Protein AF-X1LCV7-F1 (afdb_monomer)

Radius of gyration: 18.97 Å; Cα contacts (8 Å, |Δi|>4): 79; chains: 1; bounding box: 40×28×48 Å

Solvent-accessible surface area (backbone atoms only — not comparable to full-atom values): 6602 Å² total; per-residue (Å²): 133,61,68,65,54,56,49,49,52,53,45,50,52,33,56,80,38,97,55,25,70,59,52,42,29,52,32,24,21,37,37,47,47,51,84,65,63,80,41,61,68,44,52,52,50,38,28,70,77,37,58,96,48,28,71,58,52,55,49,46,39,52,53,22,30,56,52,13,38,52,52,29,48,53,51,50,53,60,49,42,78,70,44,48,71,54,44,53,72,70,39,89,89,46,44,71,72,57,51,51,53,51,50,55,47,41,72,77,45,32,68,59,52,56,59,54,49,74,74,57,130

pLDDT: mean 73.86, std 9.33, range [48.31, 88.81]

Mean predicted aligned error: 10.59 Å

Structure (mmCIF, N/CA/C/O backbone):
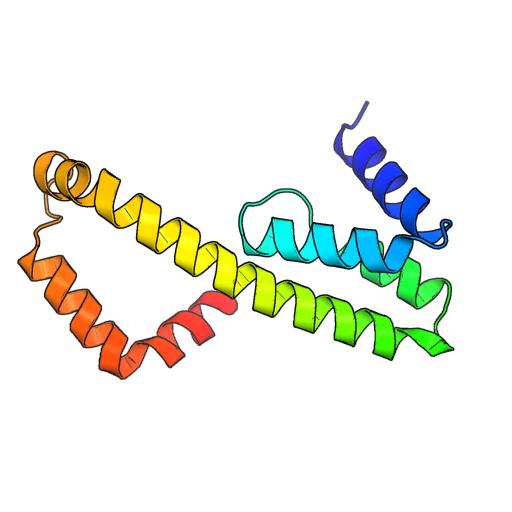data_AF-X1LCV7-F1
#
_entry.id   AF-X1LCV7-F1
#
loop_
_atom_site.group_PDB
_atom_site.id
_atom_site.type_symbol
_atom_site.label_atom_id
_atom_site.label_alt_id
_atom_site.label_comp_id
_atom_site.label_asym_id
_atom_site.label_entity_id
_atom_site.label_seq_id
_atom_site.pdbx_PDB_ins_code
_atom_site.Cartn_x
_atom_site.Cartn_y
_atom_site.Cartn_z
_atom_site.occupancy
_atom_site.B_iso_or_equiv
_atom_site.auth_seq_id
_atom_site.auth_comp_id
_atom_site.auth_asym_id
_atom_site.auth_atom_id
_atom_site.pdbx_PDB_model_num
ATOM 1 N N . MET A 1 1 ? 12.637 13.842 21.657 1.00 48.72 1 MET A N 1
ATOM 2 C CA . MET A 1 1 ? 11.162 13.909 21.536 1.00 48.72 1 MET A CA 1
ATOM 3 C C . MET A 1 1 ? 10.787 13.165 20.265 1.00 48.72 1 MET A C 1
ATOM 5 O O . MET A 1 1 ? 11.032 13.681 19.187 1.00 48.72 1 MET A O 1
ATOM 9 N N . ASN A 1 2 ? 10.327 11.917 20.383 1.00 57.75 2 ASN A N 1
ATOM 10 C CA . ASN A 1 2 ? 10.124 11.039 19.227 1.00 57.75 2 ASN A CA 1
ATOM 11 C C . ASN A 1 2 ? 8.911 11.492 18.414 1.00 57.75 2 ASN A C 1
ATOM 13 O O . ASN A 1 2 ? 7.781 11.353 18.879 1.00 57.75 2 ASN A O 1
ATOM 17 N N . SER A 1 3 ? 9.136 11.976 17.193 1.00 61.06 3 SER A N 1
ATOM 18 C CA . SER A 1 3 ? 8.085 12.312 16.220 1.00 61.06 3 SER A CA 1
ATOM 19 C C . SER A 1 3 ? 7.102 11.153 16.010 1.00 61.06 3 SER A C 1
ATOM 21 O O . SER A 1 3 ? 5.907 11.381 15.872 1.00 61.06 3 SER A O 1
ATOM 23 N N . LEU A 1 4 ? 7.589 9.911 16.123 1.00 58.00 4 LEU A N 1
ATOM 24 C CA . LEU A 1 4 ? 6.782 8.688 16.086 1.00 58.00 4 LEU A CA 1
ATOM 25 C C . LEU A 1 4 ? 5.777 8.579 17.242 1.00 58.00 4 LEU A C 1
ATOM 27 O O . LEU A 1 4 ? 4.655 8.145 17.020 1.00 58.00 4 LEU A O 1
ATOM 31 N N . LYS A 1 5 ? 6.138 9.008 18.463 1.00 60.91 5 LYS A N 1
ATOM 32 C CA . LYS A 1 5 ? 5.204 9.006 19.603 1.00 60.91 5 LYS A CA 1
ATOM 33 C C . LYS A 1 5 ? 4.105 10.044 19.423 1.00 60.91 5 LYS A C 1
ATOM 35 O O . LYS A 1 5 ? 2.949 9.725 19.621 1.00 60.91 5 LYS A O 1
ATOM 40 N N . LYS A 1 6 ? 4.451 11.255 18.975 1.00 66.31 6 LYS A N 1
ATOM 41 C CA . LYS A 1 6 ? 3.451 12.294 18.674 1.00 66.31 6 LYS A CA 1
ATOM 42 C C . LYS A 1 6 ? 2.462 11.846 17.607 1.00 66.31 6 LYS A C 1
ATOM 44 O O . LYS A 1 6 ? 1.284 12.157 17.702 1.00 66.31 6 LYS A O 1
ATOM 49 N N . LEU A 1 7 ? 2.958 11.140 16.597 1.00 59.59 7 LEU A N 1
ATOM 50 C CA . LEU A 1 7 ? 2.127 10.631 15.523 1.00 59.59 7 LEU A CA 1
ATOM 51 C C . LEU A 1 7 ? 1.250 9.467 16.011 1.00 59.59 7 LEU A C 1
ATOM 53 O O . LEU A 1 7 ? 0.062 9.457 15.726 1.00 59.59 7 LEU A O 1
ATOM 57 N N . TYR A 1 8 ? 1.792 8.563 16.830 1.00 61.34 8 TYR A N 1
ATOM 58 C CA . TYR A 1 8 ? 1.028 7.511 17.510 1.00 61.34 8 TYR A CA 1
ATOM 59 C C . TYR A 1 8 ? -0.074 8.074 18.420 1.00 61.34 8 TYR A C 1
ATOM 61 O O . TYR A 1 8 ? -1.218 7.647 18.322 1.00 61.34 8 TYR A O 1
ATOM 69 N N . ASP A 1 9 ? 0.244 9.068 19.251 1.00 66.12 9 ASP A N 1
ATOM 70 C CA . ASP A 1 9 ? -0.717 9.720 20.147 1.00 66.12 9 ASP A CA 1
ATOM 71 C C . ASP A 1 9 ? -1.790 10.481 19.349 1.00 66.12 9 ASP A C 1
ATOM 73 O O . ASP A 1 9 ? -2.962 10.480 19.718 1.00 66.12 9 ASP A O 1
ATOM 77 N N . TRP A 1 10 ? -1.411 11.090 18.218 1.00 67.75 10 TRP A N 1
ATOM 78 C CA . TRP A 1 10 ? -2.348 11.730 17.293 1.00 67.75 10 TRP A CA 1
ATOM 79 C C . TRP A 1 10 ? -3.285 10.713 16.646 1.00 67.75 10 TRP A C 1
ATOM 81 O O . TRP A 1 10 ? -4.488 10.941 16.599 1.00 67.75 10 TRP A O 1
ATOM 91 N N . VAL A 1 11 ? -2.753 9.573 16.202 1.00 62.84 11 VAL A N 1
ATOM 92 C CA . VAL A 1 11 ? -3.542 8.458 15.674 1.00 62.84 11 VAL A CA 1
ATOM 93 C C . VAL A 1 11 ? -4.503 7.933 16.748 1.00 62.84 11 VAL A C 1
ATOM 95 O O . VAL A 1 11 ? -5.700 7.855 16.491 1.00 62.84 11 VAL A O 1
ATOM 98 N N . LEU A 1 12 ? -4.029 7.665 17.970 1.00 64.69 12 LEU A N 1
ATOM 99 C CA . LEU A 1 12 ? -4.877 7.215 19.082 1.00 64.69 12 LEU A CA 1
ATOM 100 C C . L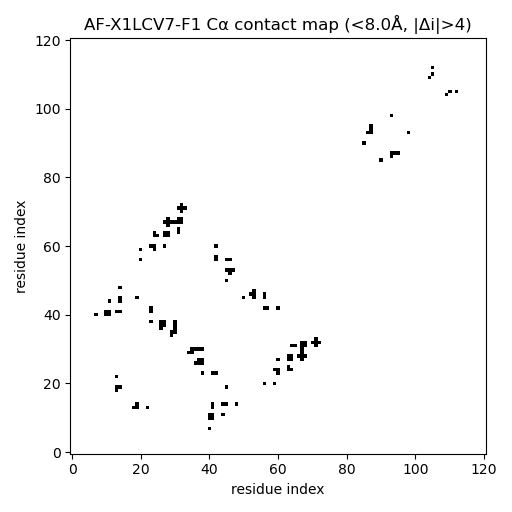EU A 1 12 ? -5.978 8.221 19.428 1.00 64.69 12 LEU A C 1
ATOM 102 O O . LEU A 1 12 ? -7.096 7.808 19.718 1.00 64.69 12 LEU A O 1
ATOM 106 N N . HIS A 1 13 ? -5.698 9.524 19.346 1.00 69.75 13 HIS A N 1
ATOM 107 C CA . HIS A 1 13 ? -6.700 10.558 19.595 1.00 69.75 13 HIS A CA 1
ATOM 108 C C . HIS A 1 13 ? -7.914 10.430 18.662 1.00 69.75 13 HIS A C 1
ATOM 110 O O . HIS A 1 13 ? -9.044 10.671 19.083 1.00 69.75 13 HIS A O 1
ATOM 116 N N . TRP A 1 14 ? -7.721 9.974 17.419 1.00 63.84 14 TRP A N 1
ATOM 117 C CA . TRP A 1 14 ? -8.838 9.720 16.507 1.00 63.84 14 TRP A CA 1
ATOM 118 C C . TRP A 1 14 ? -9.733 8.567 16.960 1.00 63.84 14 TRP A C 1
ATOM 120 O O . TRP A 1 14 ? -10.924 8.599 16.647 1.00 63.84 14 TRP A O 1
ATOM 130 N N . ALA A 1 15 ? -9.213 7.597 17.722 1.00 60.84 15 ALA A N 1
ATOM 131 C CA . ALA A 1 15 ? -10.010 6.502 18.278 1.00 60.84 15 ALA A CA 1
ATOM 132 C C . ALA A 1 15 ? -11.036 6.987 19.318 1.00 60.84 15 ALA A C 1
ATOM 134 O O . ALA A 1 15 ? -12.110 6.397 19.434 1.00 60.84 15 ALA A O 1
ATOM 135 N N . ASP A 1 16 ? -10.740 8.096 20.000 1.00 63.56 16 ASP A N 1
ATOM 136 C CA . ASP A 1 16 ? -11.640 8.736 20.966 1.00 63.56 16 ASP A CA 1
ATOM 137 C C . ASP A 1 16 ? -12.640 9.704 20.306 1.00 63.56 16 ASP A C 1
ATOM 139 O O . ASP A 1 16 ? -13.590 10.164 20.944 1.00 63.56 16 ASP A O 1
ATOM 143 N N . THR A 1 17 ? -12.469 10.012 19.014 1.00 66.75 17 THR A N 1
ATOM 144 C CA . THR A 1 17 ? -13.369 10.903 18.265 1.00 66.75 17 THR A CA 1
ATOM 145 C C . THR A 1 17 ? -14.385 10.121 17.421 1.00 66.75 17 THR A C 1
ATOM 147 O O . THR A 1 17 ? -14.071 9.059 16.881 1.00 66.75 17 THR A O 1
ATOM 150 N N 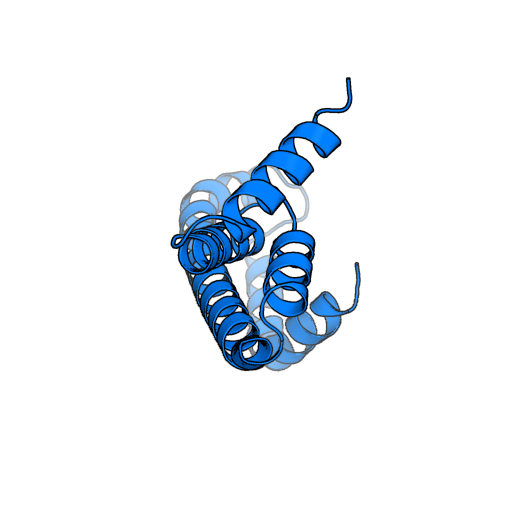. PRO A 1 18 ? -15.602 10.657 17.194 1.00 64.88 18 PRO A N 1
ATOM 151 C CA . PRO A 1 18 ? -16.600 10.012 16.332 1.00 64.88 18 PRO A CA 1
ATOM 152 C C . PRO A 1 18 ? -16.151 9.873 14.863 1.00 64.88 18 PRO A C 1
ATOM 154 O O . PRO A 1 18 ? -16.769 9.127 14.105 1.00 64.88 18 PRO A O 1
ATOM 157 N N . TYR A 1 19 ? -15.073 10.559 14.467 1.00 68.69 19 TYR A N 1
ATOM 158 C CA . TYR A 1 19 ? -14.492 10.531 13.123 1.00 68.69 19 TYR A CA 1
ATOM 159 C C . TYR A 1 19 ? -13.397 9.466 12.937 1.00 68.69 19 TYR A C 1
ATOM 161 O O . TYR A 1 19 ? -12.880 9.329 11.829 1.00 68.69 19 TYR A O 1
ATOM 169 N N . GLY A 1 20 ? -13.071 8.677 13.968 1.00 65.50 20 GLY A N 1
ATOM 170 C CA . GLY A 1 20 ? -12.064 7.608 13.907 1.00 65.50 20 GLY A CA 1
ATOM 171 C C . GLY A 1 20 ? -12.174 6.657 12.702 1.00 65.50 20 GLY A C 1
ATOM 172 O O . GLY A 1 20 ? -11.155 6.384 12.071 1.00 65.50 20 GLY A O 1
ATOM 173 N N . PRO A 1 21 ? -13.377 6.205 12.292 1.00 64.25 21 PRO A N 1
ATOM 174 C CA . PRO A 1 21 ? -13.532 5.351 11.110 1.00 64.25 21 PRO A CA 1
ATOM 175 C C . PRO A 1 21 ? -13.160 6.045 9.792 1.00 64.25 21 PRO A C 1
ATOM 177 O O . PRO A 1 21 ? -12.651 5.403 8.878 1.00 64.25 21 PRO A O 1
ATOM 180 N N . LEU A 1 22 ? -13.405 7.355 9.692 1.00 69.06 22 LEU A N 1
ATOM 181 C CA . LEU A 1 22 ? -13.083 8.154 8.509 1.00 69.06 22 LEU A CA 1
ATOM 182 C C . LEU A 1 22 ? -11.584 8.475 8.452 1.00 69.06 22 LEU A C 1
ATOM 184 O O . LEU A 1 22 ? -10.982 8.397 7.386 1.00 69.06 22 LEU A O 1
ATOM 188 N N . ALA A 1 23 ? -10.969 8.754 9.605 1.00 68.12 23 ALA A N 1
ATOM 189 C CA . ALA A 1 23 ? -9.520 8.898 9.718 1.00 68.12 23 ALA A CA 1
ATOM 190 C C . ALA A 1 23 ? -8.794 7.603 9.325 1.00 68.12 23 ALA A C 1
ATOM 192 O O . ALA A 1 23 ? -7.837 7.647 8.563 1.00 68.12 23 ALA A O 1
ATOM 193 N N . LEU A 1 24 ? -9.297 6.449 9.770 1.00 65.81 24 LEU A N 1
ATOM 194 C CA . LEU A 1 24 ? -8.781 5.128 9.410 1.00 65.81 24 LEU A CA 1
ATOM 195 C C . LEU A 1 24 ? -8.913 4.833 7.908 1.00 65.81 24 LEU A C 1
ATOM 197 O O . LEU A 1 24 ? -7.973 4.319 7.308 1.00 65.81 24 LEU A O 1
ATOM 201 N N . PHE A 1 25 ? -10.034 5.213 7.288 1.00 66.88 25 PHE A N 1
ATOM 202 C CA . PHE A 1 25 ? -10.208 5.110 5.838 1.00 66.88 25 PHE A CA 1
ATOM 203 C C . PHE A 1 25 ? -9.163 5.947 5.084 1.00 66.88 25 PHE A C 1
ATOM 205 O O . PHE A 1 25 ? -8.512 5.444 4.174 1.00 66.88 25 PHE A O 1
ATOM 212 N N . LEU A 1 26 ? -8.961 7.205 5.490 1.00 67.56 26 LEU A N 1
ATOM 213 C CA . LEU A 1 26 ? -7.987 8.098 4.857 1.00 67.56 26 LEU A CA 1
ATOM 214 C C . LEU A 1 26 ? -6.537 7.651 5.086 1.00 67.56 26 LEU A C 1
ATOM 216 O O . LEU A 1 26 ? -5.729 7.765 4.169 1.00 67.56 26 LEU A O 1
ATOM 220 N N . LEU A 1 27 ? -6.209 7.125 6.271 1.00 67.06 27 LEU A N 1
ATOM 221 C CA . LEU A 1 27 ? -4.862 6.639 6.587 1.00 67.06 27 LEU A CA 1
ATOM 222 C C . LEU A 1 27 ? -4.518 5.369 5.798 1.00 67.06 27 LEU A C 1
ATOM 224 O O . LEU A 1 27 ? -3.445 5.294 5.215 1.00 67.06 27 LEU A O 1
ATOM 228 N N . ALA A 1 28 ? -5.445 4.408 5.721 1.00 62.78 28 ALA A N 1
ATOM 229 C CA . ALA A 1 28 ? -5.262 3.184 4.937 1.00 62.78 28 ALA A CA 1
ATOM 230 C C . ALA A 1 28 ? -5.224 3.461 3.424 1.00 62.78 28 ALA A C 1
ATOM 232 O O . ALA A 1 28 ? -4.456 2.842 2.691 1.00 62.78 28 ALA A O 1
ATOM 233 N N . PHE A 1 29 ? -6.023 4.425 2.958 1.00 65.75 29 PHE A N 1
ATOM 234 C CA . PHE A 1 29 ? -5.961 4.917 1.584 1.00 65.75 29 PHE A CA 1
ATOM 235 C C . PHE A 1 29 ? -4.603 5.561 1.273 1.00 65.75 29 PHE A C 1
ATOM 237 O O . PHE A 1 29 ? -4.011 5.277 0.232 1.00 65.75 29 PHE A O 1
ATOM 244 N N . ALA A 1 30 ? -4.104 6.407 2.182 1.00 67.00 30 ALA A N 1
ATOM 245 C CA . ALA A 1 30 ? -2.812 7.062 2.039 1.00 67.00 30 ALA A CA 1
ATOM 246 C C . ALA A 1 30 ? -1.671 6.041 2.036 1.00 67.00 30 ALA A C 1
ATOM 248 O O . ALA A 1 30 ? -0.911 6.027 1.079 1.00 67.00 30 ALA A O 1
ATOM 249 N N . GLU A 1 31 ? -1.593 5.137 3.017 1.00 64.94 31 GLU A N 1
ATOM 250 C CA . GLU A 1 31 ? -0.532 4.123 3.091 1.00 64.94 31 GLU A CA 1
ATOM 251 C C . GLU A 1 31 ? -0.492 3.230 1.843 1.00 64.94 31 GLU A C 1
ATOM 253 O O . GLU A 1 31 ? 0.582 2.973 1.298 1.00 64.94 31 GLU A O 1
ATOM 258 N N . SER A 1 32 ? -1.659 2.826 1.330 1.00 60.25 32 SER A N 1
ATOM 259 C CA . SER A 1 32 ? -1.734 2.006 0.120 1.00 60.25 32 SER A CA 1
ATOM 260 C C . SER A 1 32 ? -1.329 2.750 -1.159 1.00 60.25 32 SER A C 1
ATOM 262 O O . SER A 1 32 ? -1.066 2.094 -2.167 1.00 60.25 32 SER A O 1
ATOM 264 N N . SER A 1 33 ? -1.310 4.088 -1.153 1.00 58.62 33 SER A N 1
ATOM 265 C CA . SER A 1 33 ? -0.985 4.904 -2.328 1.00 58.62 33 SER A CA 1
ATOM 266 C C . SER A 1 33 ? 0.404 5.544 -2.250 1.00 58.62 33 SER A C 1
ATOM 268 O O . SER A 1 33 ? 1.070 5.652 -3.275 1.00 58.62 33 SER A O 1
ATOM 270 N N . PHE A 1 34 ? 0.819 6.017 -1.077 1.00 56.47 34 PHE A N 1
ATOM 271 C CA . PHE A 1 34 ? 2.070 6.723 -0.815 1.00 56.47 34 PHE A CA 1
ATOM 272 C C . PHE A 1 34 ? 2.346 6.635 0.689 1.00 56.47 34 PHE A C 1
ATOM 274 O O . PHE A 1 34 ? 1.618 7.228 1.477 1.00 56.47 34 PHE A O 1
ATOM 281 N N . PHE A 1 35 ? 3.395 5.915 1.095 1.00 62.72 35 PHE A N 1
ATOM 282 C CA . PHE A 1 35 ? 3.785 5.784 2.505 1.00 62.72 35 PHE A CA 1
ATOM 283 C C . PHE A 1 35 ? 3.883 7.173 3.168 1.00 62.72 35 PHE A C 1
ATOM 285 O O . PHE A 1 35 ? 4.811 7.937 2.882 1.00 62.72 35 PHE A O 1
ATOM 292 N N . PRO A 1 36 ? 2.944 7.510 4.072 1.00 55.88 36 PRO A N 1
ATOM 293 C CA . PRO A 1 36 ? 3.327 7.453 5.473 1.00 55.88 36 PRO A CA 1
ATOM 294 C C . PRO A 1 36 ? 2.227 6.956 6.436 1.00 55.88 36 PRO A C 1
ATOM 296 O O . PRO A 1 36 ? 1.088 7.415 6.417 1.00 55.88 36 PRO A O 1
ATOM 299 N N . VAL A 1 37 ? 2.709 6.155 7.397 1.00 56.81 37 VAL A N 1
ATOM 300 C CA . VAL A 1 37 ? 2.107 5.669 8.659 1.00 56.81 37 VAL A CA 1
ATOM 301 C C . VAL A 1 37 ? 1.160 4.466 8.525 1.00 56.81 37 VAL A C 1
ATOM 303 O O . VAL A 1 37 ? 0.111 4.598 7.902 1.00 56.81 37 VAL A O 1
ATOM 306 N N . PRO A 1 38 ? 1.469 3.339 9.205 1.00 61.75 38 PRO A N 1
ATOM 307 C CA . PRO A 1 38 ? 0.601 2.171 9.202 1.00 61.75 38 PRO A CA 1
ATOM 308 C C . PRO A 1 38 ? -0.736 2.466 9.910 1.00 61.75 38 PRO A C 1
ATOM 310 O O . PRO A 1 38 ? -0.728 3.010 11.020 1.00 61.75 38 PRO A O 1
ATOM 313 N N . PRO A 1 39 ? -1.891 2.127 9.309 1.00 66.38 39 PRO A N 1
ATOM 314 C CA . PRO A 1 39 ? -3.225 2.230 9.895 1.00 66.38 39 PRO A CA 1
ATOM 315 C C . PRO A 1 39 ? -3.461 1.185 10.994 1.00 66.38 39 PRO A C 1
ATOM 317 O O . PRO A 1 39 ? -4.417 1.307 11.764 1.00 66.38 39 PRO A O 1
ATOM 320 N N . ASP A 1 40 ? -2.592 0.181 11.114 1.00 70.94 40 ASP A N 1
ATOM 321 C CA . ASP A 1 40 ? -2.683 -0.934 12.056 1.00 70.94 40 ASP A CA 1
ATOM 322 C C . ASP A 1 40 ? -2.813 -0.507 13.526 1.00 70.94 40 ASP A C 1
ATOM 324 O O . ASP A 1 40 ? -3.710 -1.015 14.202 1.00 70.94 40 ASP A O 1
ATOM 328 N N . PRO A 1 41 ? -2.028 0.454 14.060 1.00 70.56 41 PRO A N 1
ATOM 329 C CA . PRO A 1 41 ? -2.177 0.899 15.444 1.00 70.56 41 PRO A CA 1
ATOM 330 C C . PRO A 1 41 ? -3.544 1.548 15.704 1.00 70.56 41 PRO A C 1
ATOM 332 O O . PRO A 1 41 ? -4.118 1.356 16.777 1.00 70.56 41 PRO A O 1
ATOM 335 N N . LEU A 1 42 ? -4.099 2.265 14.713 1.00 67.81 42 LEU A N 1
ATOM 336 C CA . LEU A 1 42 ? -5.434 2.865 14.799 1.00 67.81 42 LEU A CA 1
ATOM 337 C C . LEU A 1 42 ? -6.528 1.800 14.780 1.00 67.81 42 LEU A C 1
ATOM 339 O O . LEU A 1 42 ? -7.466 1.852 15.578 1.00 67.81 42 LEU A O 1
ATOM 343 N N . LEU A 1 43 ? -6.396 0.824 13.879 1.00 70.06 43 LEU A N 1
ATOM 344 C CA . LEU A 1 43 ? -7.324 -0.295 13.768 1.00 70.06 43 LEU A CA 1
ATOM 345 C C . LEU A 1 43 ? -7.346 -1.113 15.062 1.00 70.06 43 LEU A C 1
ATOM 347 O O . LEU A 1 43 ? -8.424 -1.450 15.552 1.00 70.06 43 LEU A O 1
ATOM 351 N N . ILE A 1 44 ? -6.175 -1.395 15.640 1.00 73.00 44 ILE A N 1
ATOM 352 C CA . ILE A 1 44 ? -6.042 -2.110 16.913 1.00 73.00 44 ILE A CA 1
ATOM 353 C C . ILE A 1 44 ? -6.706 -1.310 18.042 1.00 73.00 44 ILE A C 1
ATOM 355 O O . ILE A 1 44 ? -7.516 -1.876 18.779 1.00 73.00 44 ILE A O 1
ATOM 359 N N . ALA A 1 45 ? -6.444 -0.002 18.148 1.00 71.81 45 ALA A N 1
ATOM 360 C CA . ALA A 1 45 ? -7.053 0.855 19.169 1.00 71.81 45 ALA A CA 1
ATOM 361 C C . ALA A 1 45 ? -8.591 0.893 19.064 1.00 71.81 45 ALA A C 1
ATOM 363 O O . ALA A 1 45 ? -9.288 0.696 20.061 1.00 71.81 45 ALA A O 1
ATOM 364 N N . LEU A 1 46 ? -9.135 1.058 17.853 1.00 69.12 46 LEU A N 1
ATOM 365 C CA . LEU A 1 46 ? -10.583 1.073 17.602 1.00 69.12 46 LEU A CA 1
ATOM 366 C C . LEU A 1 46 ? -11.243 -0.291 17.857 1.00 69.12 46 LEU A C 1
ATOM 368 O O . LEU A 1 46 ? -12.338 -0.360 18.425 1.00 69.12 46 LEU A O 1
ATOM 372 N N . CYS A 1 47 ? -10.584 -1.387 17.473 1.00 76.19 47 CYS A N 1
ATOM 373 C CA . CYS A 1 47 ? -11.069 -2.742 17.729 1.00 76.19 47 CYS A CA 1
ATOM 374 C C . CYS A 1 47 ? -11.077 -3.078 19.225 1.00 76.19 47 CYS A C 1
ATOM 376 O O . CYS A 1 47 ? -12.035 -3.695 19.690 1.00 76.19 47 CYS A O 1
ATOM 378 N N . LEU A 1 48 ? -10.060 -2.652 19.982 1.00 75.31 48 LEU A N 1
ATOM 379 C CA . LEU A 1 48 ? -10.010 -2.825 21.438 1.00 75.31 48 LEU A CA 1
ATOM 380 C C . LEU A 1 48 ? -11.043 -1.941 22.156 1.00 75.31 48 LEU A C 1
ATOM 382 O O . LEU A 1 48 ? -11.713 -2.417 23.070 1.00 75.31 48 LEU A O 1
ATOM 386 N N . GLY A 1 49 ? -11.228 -0.692 21.714 1.00 72.19 49 GLY A N 1
ATOM 387 C CA . GLY A 1 49 ? -12.206 0.238 22.293 1.00 72.19 49 GLY A CA 1
ATOM 388 C C . GLY A 1 49 ? -13.666 -0.148 22.024 1.00 72.19 49 GLY A C 1
ATOM 389 O O . GLY A 1 49 ? -14.545 0.108 22.847 1.00 72.19 49 GLY A O 1
ATOM 390 N N . ALA A 1 50 ? -13.951 -0.808 20.897 1.00 69.50 50 ALA A N 1
ATOM 391 C CA . ALA A 1 50 ? -15.300 -1.244 20.541 1.00 69.50 50 ALA A CA 1
ATOM 392 C C . ALA A 1 50 ? -15.310 -2.623 19.861 1.00 69.50 50 ALA A C 1
ATOM 394 O O . ALA A 1 50 ? -15.697 -2.760 18.699 1.00 69.50 50 ALA A O 1
ATOM 395 N N . ILE A 1 51 ? -14.990 -3.669 20.632 1.00 73.12 51 ILE A N 1
ATOM 396 C CA . ILE A 1 51 ? -14.896 -5.071 20.172 1.00 73.12 51 ILE A CA 1
ATOM 397 C C . ILE A 1 51 ? -16.145 -5.532 19.407 1.00 73.12 51 ILE A C 1
ATOM 399 O O . ILE A 1 51 ? -16.030 -6.201 18.386 1.00 73.12 51 ILE A O 1
ATOM 403 N N . LYS A 1 52 ? -17.355 -5.131 19.827 1.00 77.50 52 LYS A N 1
ATOM 404 C CA . LYS A 1 52 ? -18.605 -5.497 19.124 1.00 77.50 52 LYS A CA 1
ATOM 405 C C . LYS A 1 52 ? -18.702 -4.937 17.694 1.00 77.50 52 LYS A C 1
ATOM 407 O O . LYS A 1 52 ? -19.533 -5.402 16.919 1.00 77.50 52 LYS A O 1
ATOM 412 N N . LYS A 1 53 ? -17.903 -3.921 17.350 1.00 74.25 53 LYS A N 1
ATOM 413 C CA . LYS A 1 53 ? -17.873 -3.249 16.040 1.00 74.25 53 LYS A CA 1
ATOM 414 C C . LYS A 1 53 ? -16.588 -3.537 15.250 1.00 74.25 53 LYS A C 1
ATOM 416 O O . LYS A 1 53 ? -16.473 -3.043 14.132 1.00 74.25 53 LYS A O 1
ATOM 421 N N . SER A 1 54 ? -15.673 -4.353 15.777 1.00 74.56 54 SER A N 1
ATOM 422 C CA . SER A 1 54 ? -14.364 -4.656 15.172 1.00 74.56 54 SER A CA 1
ATOM 423 C C . SER A 1 54 ? -14.462 -5.132 13.720 1.00 74.56 54 SER A C 1
ATOM 425 O O . SER A 1 54 ? -13.768 -4.614 12.852 1.00 74.56 54 SER A O 1
ATOM 427 N N . TRP A 1 55 ? -15.411 -6.023 13.421 1.00 77.69 55 TRP A N 1
ATOM 428 C CA . TRP A 1 55 ? -15.676 -6.509 12.062 1.00 77.69 55 TRP A CA 1
ATOM 429 C C . TRP A 1 55 ? -16.041 -5.398 11.071 1.00 77.69 55 TRP A C 1
ATOM 431 O O . TRP A 1 55 ? -15.670 -5.473 9.902 1.00 77.69 55 TRP A O 1
ATOM 441 N N . ARG A 1 56 ? -16.739 -4.347 11.523 1.00 75.38 56 ARG A N 1
ATOM 442 C CA . ARG A 1 56 ? -17.077 -3.199 10.668 1.00 75.38 56 ARG A CA 1
ATOM 443 C C . ARG A 1 56 ? -15.843 -2.357 10.367 1.00 75.38 56 ARG A C 1
ATOM 445 O O . ARG A 1 56 ? -15.683 -1.920 9.236 1.00 75.38 56 ARG A O 1
ATOM 452 N N . PHE A 1 57 ? -14.974 -2.154 11.357 1.00 73.69 57 PHE A N 1
ATOM 453 C CA . PHE A 1 57 ? -13.723 -1.422 11.158 1.00 73.69 57 PHE A CA 1
ATOM 454 C C . PHE A 1 57 ? -12.774 -2.179 10.233 1.00 73.69 57 PHE A C 1
ATOM 456 O O . PHE A 1 57 ? -12.288 -1.583 9.282 1.00 73.69 57 PHE A O 1
ATOM 463 N N . ALA A 1 58 ? -12.615 -3.492 10.424 1.00 78.56 58 ALA A N 1
ATOM 464 C CA . ALA A 1 58 ? -11.831 -4.336 9.524 1.00 78.56 58 ALA A CA 1
ATOM 465 C C . ALA A 1 58 ? -12.353 -4.284 8.077 1.00 78.56 58 ALA A C 1
ATOM 467 O O . ALA A 1 58 ? -11.567 -4.155 7.142 1.00 78.56 58 ALA A O 1
ATOM 468 N N . PHE A 1 59 ? -13.677 -4.319 7.889 1.00 80.50 59 PHE A N 1
ATOM 469 C CA . PHE A 1 59 ? -14.283 -4.182 6.565 1.00 80.50 59 PHE A CA 1
ATOM 470 C C . PHE A 1 59 ? -13.992 -2.814 5.933 1.00 80.50 59 PHE A C 1
ATOM 472 O O . PHE A 1 59 ? -13.609 -2.749 4.767 1.00 80.50 59 PHE A O 1
ATOM 479 N N . TYR A 1 60 ? -14.119 -1.722 6.693 1.00 75.75 60 TYR A N 1
ATOM 480 C CA . TYR A 1 60 ? -13.795 -0.388 6.186 1.00 75.75 60 TYR A CA 1
ATOM 481 C C . TYR A 1 60 ? -12.315 -0.234 5.840 1.00 75.75 60 TYR A C 1
ATOM 483 O O . TYR A 1 60 ? -12.024 0.329 4.790 1.00 75.75 60 TYR A O 1
ATOM 491 N N . THR A 1 61 ? -11.395 -0.772 6.648 1.00 76.69 61 THR A N 1
ATOM 492 C CA . THR A 1 61 ? -9.960 -0.777 6.318 1.00 76.69 61 THR A CA 1
ATOM 493 C C . THR A 1 61 ? -9.685 -1.560 5.043 1.00 76.69 61 THR A C 1
ATOM 495 O O . THR A 1 61 ? -8.955 -1.077 4.185 1.00 76.69 61 THR A O 1
ATOM 498 N N . ALA A 1 62 ? -10.288 -2.742 4.887 1.00 79.81 62 ALA A N 1
ATOM 499 C CA . ALA A 1 62 ? -10.093 -3.566 3.698 1.00 79.81 62 ALA A CA 1
ATOM 500 C C . ALA A 1 62 ? -10.580 -2.846 2.432 1.00 79.81 62 ALA A C 1
ATOM 502 O O . ALA A 1 62 ? -9.860 -2.777 1.440 1.00 79.81 62 ALA A O 1
ATOM 503 N N . VAL A 1 63 ? -11.772 -2.243 2.483 1.00 81.62 63 VAL A N 1
ATOM 504 C CA . VAL A 1 63 ? -12.311 -1.459 1.362 1.00 81.62 63 VAL A CA 1
ATOM 505 C C . VAL A 1 63 ? -11.443 -0.228 1.082 1.00 81.62 63 VAL A C 1
ATOM 507 O O . VAL A 1 63 ? -11.137 0.044 -0.077 1.00 81.62 63 VAL A O 1
ATOM 510 N N . ALA A 1 64 ? -11.002 0.488 2.120 1.00 76.94 64 ALA A N 1
ATOM 511 C CA . ALA A 1 64 ? -10.112 1.641 1.989 1.00 76.94 64 ALA A CA 1
ATOM 512 C C . ALA A 1 64 ? -8.779 1.276 1.327 1.00 76.94 64 ALA A C 1
ATOM 514 O O . ALA A 1 64 ? -8.327 1.984 0.432 1.00 76.94 64 ALA A O 1
ATOM 515 N N . SER A 1 65 ? -8.185 0.153 1.738 1.00 75.19 65 SER A N 1
ATOM 516 C CA . SER A 1 65 ? -6.931 -0.366 1.195 1.00 75.19 65 SER A CA 1
ATOM 517 C C . SER A 1 65 ? -7.077 -0.746 -0.279 1.00 75.19 65 SER A C 1
ATOM 519 O O . SER A 1 65 ? -6.276 -0.309 -1.099 1.00 75.19 65 SER A O 1
ATOM 521 N N . VAL A 1 66 ? -8.148 -1.454 -0.658 1.00 83.19 66 VAL A N 1
ATOM 522 C CA . VAL A 1 66 ? -8.404 -1.792 -2.070 1.00 83.19 66 VAL A CA 1
ATOM 523 C C . VAL A 1 66 ? -8.573 -0.529 -2.920 1.00 83.19 66 VAL A C 1
ATOM 525 O O . VAL A 1 66 ? -7.983 -0.425 -3.994 1.00 83.19 66 VAL A O 1
ATOM 528 N N . ILE A 1 67 ? -9.339 0.456 -2.440 1.00 79.75 67 ILE A N 1
ATOM 529 C CA . ILE A 1 67 ? -9.536 1.728 -3.152 1.00 79.75 67 ILE A CA 1
ATOM 530 C C . ILE A 1 67 ? -8.218 2.511 -3.249 1.00 79.75 67 ILE A C 1
ATOM 532 O O . ILE A 1 67 ? -7.915 3.059 -4.307 1.00 79.75 67 ILE A O 1
ATOM 536 N N . GLY A 1 68 ? -7.421 2.533 -2.180 1.00 75.62 68 GLY A N 1
ATOM 537 C CA . GLY A 1 68 ? -6.096 3.152 -2.161 1.00 75.62 68 GLY A CA 1
ATOM 538 C C . GLY A 1 68 ? -5.150 2.519 -3.173 1.00 75.62 68 GLY A C 1
ATOM 539 O O . GLY A 1 68 ? -4.516 3.241 -3.936 1.00 75.62 68 GLY A O 1
ATOM 540 N N . GLY A 1 69 ? -5.129 1.188 -3.266 1.00 78.44 69 GLY A N 1
ATOM 541 C CA . GLY A 1 69 ? -4.322 0.463 -4.247 1.00 78.44 69 GLY A CA 1
ATOM 542 C C . GLY A 1 69 ? -4.742 0.755 -5.689 1.00 78.44 69 GLY A C 1
ATOM 543 O O . GLY A 1 69 ? -3.889 0.959 -6.551 1.00 78.44 69 GLY A O 1
ATOM 544 N N . ILE A 1 70 ? -6.050 0.861 -5.948 1.00 83.12 70 ILE A N 1
ATOM 545 C CA . ILE A 1 70 ? -6.576 1.252 -7.266 1.00 83.12 70 ILE A CA 1
ATOM 546 C C . ILE A 1 70 ? -6.135 2.676 -7.625 1.00 83.12 70 ILE A C 1
ATOM 548 O O . ILE A 1 70 ? -5.646 2.910 -8.729 1.00 83.12 70 ILE A O 1
ATOM 552 N N . VAL A 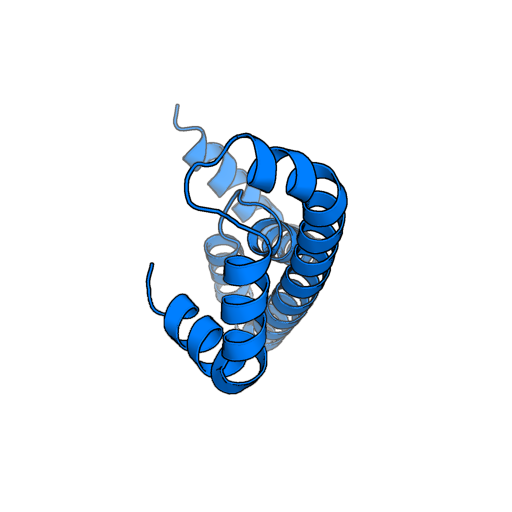1 71 ? -6.277 3.636 -6.707 1.00 82.44 71 VAL A N 1
ATOM 553 C CA . VAL A 1 71 ? -5.854 5.021 -6.968 1.00 82.44 71 VAL A CA 1
ATOM 554 C C . VAL A 1 71 ? -4.336 5.117 -7.127 1.00 82.44 71 VAL A C 1
ATOM 556 O O . VAL A 1 71 ? -3.869 5.775 -8.055 1.00 82.44 71 VAL A O 1
ATOM 559 N N . GLY A 1 72 ? -3.570 4.409 -6.296 1.00 77.56 72 GLY A N 1
ATOM 560 C CA . GLY A 1 72 ? -2.117 4.312 -6.412 1.00 77.56 72 GLY A CA 1
ATOM 561 C C . GLY A 1 72 ? -1.676 3.765 -7.771 1.00 77.56 72 GLY A C 1
ATOM 562 O O . GLY A 1 72 ? -0.768 4.323 -8.385 1.00 77.56 72 GLY A O 1
ATOM 563 N N . TYR A 1 73 ? -2.371 2.749 -8.297 1.00 82.62 73 TYR A N 1
ATOM 564 C CA . TYR A 1 73 ? -2.137 2.235 -9.650 1.00 82.62 73 TYR A CA 1
ATOM 565 C C . TYR A 1 73 ? -2.350 3.313 -10.721 1.00 82.62 73 TYR A C 1
ATOM 567 O O . TYR A 1 73 ? -1.493 3.488 -11.584 1.00 82.62 73 TYR A O 1
ATOM 575 N N . PHE A 1 74 ? -3.445 4.078 -10.650 1.00 81.62 74 PHE A N 1
ATOM 576 C CA . PHE A 1 74 ? -3.708 5.155 -11.613 1.00 81.62 74 PHE A CA 1
ATOM 577 C C . PHE A 1 74 ? -2.686 6.29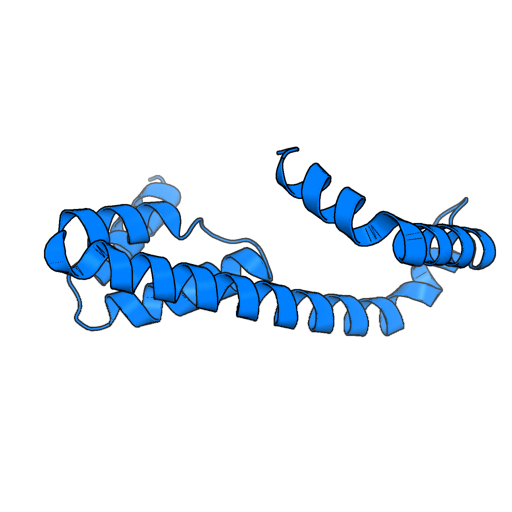2 -11.530 1.00 81.62 74 PHE A C 1
ATOM 579 O O . PHE A 1 74 ? -2.269 6.817 -12.562 1.00 81.62 74 PHE A O 1
ATOM 586 N N . ILE A 1 75 ? -2.253 6.655 -10.320 1.00 80.88 75 ILE A N 1
ATOM 587 C CA . ILE A 1 75 ? -1.186 7.643 -10.125 1.00 80.88 75 ILE A CA 1
ATOM 588 C C . ILE A 1 75 ? 0.119 7.128 -10.741 1.00 80.88 75 ILE A C 1
ATOM 590 O O . ILE A 1 75 ? 0.768 7.855 -11.491 1.00 80.88 75 ILE A O 1
ATOM 594 N N . GLY A 1 76 ? 0.483 5.870 -10.477 1.00 80.38 76 GLY A N 1
ATOM 595 C CA . GLY A 1 76 ? 1.671 5.238 -11.051 1.00 80.38 76 GLY A CA 1
ATOM 596 C C . GLY A 1 76 ? 1.625 5.177 -12.578 1.00 80.38 76 GLY A C 1
ATOM 597 O O . GLY A 1 76 ? 2.610 5.520 -13.227 1.00 80.38 76 GLY A O 1
ATOM 598 N N . PHE A 1 77 ? 0.471 4.825 -13.148 1.00 82.62 77 PHE A N 1
ATOM 599 C CA . PHE A 1 77 ? 0.247 4.818 -14.593 1.00 82.62 77 PHE A CA 1
ATOM 600 C C . PHE A 1 77 ? 0.450 6.213 -15.207 1.00 82.62 77 PHE A C 1
ATOM 602 O O . PHE A 1 77 ? 1.200 6.353 -16.169 1.00 82.62 77 PHE A O 1
ATOM 609 N N . GLY A 1 78 ? -0.137 7.256 -14.610 1.00 83.56 78 GLY A N 1
ATOM 610 C CA . GLY A 1 78 ? 0.012 8.631 -15.100 1.00 83.56 78 GLY A CA 1
ATOM 611 C C . GLY A 1 78 ? 1.434 9.187 -14.959 1.00 83.56 78 GLY A C 1
ATOM 612 O O . GLY A 1 78 ? 1.909 9.903 -15.835 1.00 83.56 78 GLY A O 1
ATOM 613 N N . ILE A 1 79 ? 2.146 8.843 -13.881 1.00 84.06 79 ILE A N 1
ATOM 614 C CA . ILE A 1 79 ? 3.559 9.221 -13.715 1.00 84.06 79 ILE A CA 1
ATOM 615 C C . ILE A 1 79 ? 4.432 8.488 -14.739 1.00 84.06 79 ILE A C 1
ATOM 617 O O . ILE A 1 79 ? 5.362 9.086 -15.282 1.00 84.06 79 ILE A O 1
ATOM 621 N N . TRP A 1 80 ? 4.139 7.215 -15.019 1.00 82.12 80 TRP A N 1
ATOM 622 C CA . TRP A 1 80 ? 4.900 6.419 -15.978 1.00 82.12 80 TRP A CA 1
ATOM 623 C C . TRP A 1 80 ? 4.879 7.034 -17.380 1.00 82.12 80 TRP A C 1
ATOM 625 O O . TRP A 1 80 ? 5.945 7.174 -17.965 1.00 82.12 80 TRP A O 1
ATOM 635 N N . GLU A 1 81 ? 3.731 7.514 -17.869 1.00 81.94 81 GLU A N 1
ATOM 636 C CA . GLU A 1 81 ? 3.636 8.202 -19.175 1.00 81.94 81 GLU A CA 1
ATOM 637 C C . GLU A 1 81 ? 4.497 9.476 -19.285 1.00 81.94 81 GLU A C 1
ATOM 639 O O . GLU A 1 81 ? 4.815 9.923 -20.383 1.00 81.94 81 GLU A O 1
ATOM 644 N N . ILE A 1 82 ? 4.867 10.094 -18.159 1.00 83.06 82 ILE A N 1
ATOM 645 C CA . ILE A 1 82 ? 5.719 11.294 -18.139 1.00 83.06 82 ILE A CA 1
ATOM 646 C C . ILE A 1 82 ? 7.203 10.911 -18.036 1.00 83.06 82 ILE A C 1
ATOM 648 O O . ILE A 1 82 ? 8.084 11.620 -18.529 1.00 83.06 82 ILE A O 1
ATOM 652 N N . VAL A 1 83 ? 7.492 9.813 -17.339 1.00 83.25 83 VAL A N 1
ATOM 653 C CA . VAL A 1 83 ? 8.838 9.439 -16.886 1.00 83.25 83 VAL A CA 1
ATOM 654 C C . VAL A 1 83 ? 9.462 8.335 -17.754 1.00 83.25 83 VAL A C 1
ATOM 656 O O . VAL A 1 83 ? 10.685 8.176 -17.749 1.00 83.25 83 VAL A O 1
ATOM 659 N N . ASP A 1 84 ? 8.667 7.626 -18.555 1.00 80.44 84 ASP A N 1
ATOM 660 C CA . ASP A 1 84 ? 9.092 6.550 -19.457 1.00 80.44 84 ASP A CA 1
ATOM 661 C C . ASP A 1 84 ? 10.239 6.965 -20.394 1.00 80.44 84 ASP A C 1
ATOM 663 O O . ASP A 1 84 ? 11.270 6.292 -20.473 1.00 80.44 84 ASP A O 1
ATOM 667 N N . SER A 1 85 ? 10.123 8.129 -21.029 1.00 79.00 85 SER A N 1
ATOM 668 C CA . SER A 1 85 ? 11.093 8.673 -21.974 1.00 79.00 85 SER A CA 1
ATOM 669 C C . SER A 1 85 ? 12.424 9.015 -21.302 1.00 79.00 85 SER A C 1
ATOM 671 O O . SER A 1 85 ? 13.485 8.892 -21.920 1.00 79.00 85 SER A O 1
ATOM 673 N N . LEU A 1 86 ? 12.398 9.391 -20.019 1.00 81.31 86 LEU A N 1
ATOM 674 C CA . LEU A 1 86 ? 13.600 9.576 -19.210 1.00 81.31 86 LEU A CA 1
ATOM 675 C C . LEU A 1 86 ? 14.213 8.226 -18.829 1.00 81.31 86 LEU A C 1
ATOM 677 O O . LEU A 1 86 ? 15.430 8.064 -18.925 1.00 81.31 86 LEU A O 1
ATOM 681 N N . PHE A 1 87 ? 13.398 7.238 -18.456 1.00 79.25 87 PHE A N 1
ATOM 682 C CA . PHE A 1 87 ? 13.891 5.905 -18.106 1.00 79.25 87 PHE A CA 1
ATOM 683 C C . PHE A 1 87 ? 14.578 5.223 -19.287 1.00 79.25 87 PHE A C 1
ATOM 685 O O . PHE A 1 87 ? 15.720 4.788 -19.149 1.00 79.25 87 PHE A O 1
ATOM 692 N N . PHE A 1 88 ? 13.950 5.209 -20.464 1.00 79.38 88 PHE A N 1
ATOM 693 C CA . PHE A 1 88 ? 14.536 4.595 -21.659 1.00 79.38 88 PHE A CA 1
ATOM 694 C C . PHE A 1 88 ? 15.796 5.312 -22.160 1.00 79.38 88 PHE A C 1
ATOM 696 O O . PHE A 1 88 ? 16.644 4.698 -22.806 1.00 79.38 88 PHE A O 1
ATOM 703 N N . LYS A 1 89 ? 15.943 6.610 -21.864 1.00 77.44 89 LYS A N 1
ATOM 704 C CA . LYS A 1 89 ? 17.084 7.414 -22.321 1.00 77.44 89 LYS A CA 1
ATOM 705 C C . LYS A 1 89 ? 18.273 7.392 -21.362 1.00 77.44 89 LYS A C 1
ATOM 707 O O . LYS A 1 89 ? 19.412 7.464 -21.820 1.00 77.44 89 LYS A O 1
ATOM 712 N N . TYR A 1 90 ? 18.024 7.338 -20.054 1.00 79.56 90 TYR A N 1
ATOM 713 C CA . TYR A 1 90 ? 19.065 7.506 -19.035 1.00 79.56 90 TYR A CA 1
ATOM 714 C C . TYR A 1 90 ? 19.409 6.223 -18.271 1.00 79.56 90 TYR A C 1
ATOM 716 O O . TYR A 1 90 ? 20.489 6.170 -17.682 1.00 79.56 90 TYR A O 1
ATOM 724 N N . VAL A 1 91 ? 18.557 5.190 -18.281 1.00 76.00 91 VAL A N 1
ATOM 725 C CA . VAL A 1 91 ? 18.827 3.927 -17.575 1.00 76.00 91 VAL A CA 1
ATOM 726 C C . VAL A 1 91 ? 19.442 2.904 -18.542 1.00 76.00 91 VAL A C 1
ATOM 728 O O . VAL A 1 91 ? 18.739 2.347 -19.388 1.00 76.00 91 VAL A O 1
ATOM 731 N N . PRO A 1 92 ? 20.753 2.610 -18.441 1.00 71.88 92 PRO A N 1
ATOM 732 C CA . PRO A 1 92 ? 21.393 1.633 -19.314 1.00 71.88 92 PRO A CA 1
ATOM 733 C C . PRO A 1 92 ? 20.811 0.233 -19.071 1.00 71.88 92 PRO A C 1
ATOM 735 O O . PRO A 1 92 ? 20.816 -0.267 -17.949 1.00 71.88 92 PRO A O 1
ATOM 738 N N . GLY A 1 93 ? 20.309 -0.401 -20.133 1.00 71.44 93 GLY A N 1
ATOM 739 C CA . GLY A 1 93 ? 19.690 -1.734 -20.087 1.00 71.44 93 GLY A CA 1
ATOM 740 C C . GLY A 1 93 ? 18.165 -1.735 -19.940 1.00 71.44 93 GLY A C 1
ATOM 741 O O . GLY A 1 93 ? 17.550 -2.787 -20.106 1.00 71.44 93 GLY A O 1
ATOM 742 N N . PHE A 1 94 ? 17.539 -0.579 -19.702 1.00 77.62 94 PHE A N 1
ATOM 743 C CA . PHE A 1 94 ? 16.084 -0.447 -19.718 1.00 77.62 94 PHE A CA 1
ATOM 744 C C . PHE A 1 94 ? 15.632 -0.027 -21.122 1.00 77.62 94 PHE A C 1
ATOM 746 O O . PHE A 1 94 ? 15.652 1.147 -21.475 1.00 77.62 94 PHE A O 1
ATOM 753 N N . THR A 1 95 ? 15.293 -1.003 -21.966 1.00 83.19 95 THR A N 1
ATOM 754 C CA . THR A 1 95 ? 14.837 -0.774 -23.350 1.00 83.19 95 THR A CA 1
ATOM 755 C C . THR A 1 95 ? 13.345 -1.052 -23.470 1.00 83.19 95 THR A C 1
ATOM 757 O O . THR A 1 95 ? 12.817 -1.933 -22.793 1.00 83.19 95 THR A O 1
ATOM 760 N N . GLU A 1 96 ? 12.670 -0.363 -24.386 1.00 80.62 96 GLU A N 1
ATOM 761 C CA . GLU A 1 96 ? 11.241 -0.547 -24.653 1.00 80.62 96 GLU A CA 1
ATOM 762 C C . GLU A 1 96 ? 10.884 -2.011 -24.973 1.00 80.62 96 GLU A C 1
ATOM 764 O O . GLU A 1 96 ? 9.921 -2.553 -24.438 1.00 80.62 96 GLU A O 1
ATOM 769 N N . SER A 1 97 ? 11.726 -2.715 -25.737 1.00 82.56 97 SER A N 1
ATOM 770 C CA . SER A 1 97 ? 11.543 -4.143 -26.032 1.00 82.56 97 SER A CA 1
ATOM 771 C C . SER A 1 97 ? 11.618 -5.039 -24.791 1.00 82.56 97 SER A C 1
ATOM 773 O O . SER A 1 97 ? 10.904 -6.038 -24.709 1.00 82.56 97 SER A O 1
ATOM 775 N N . LEU A 1 98 ? 12.476 -4.703 -23.821 1.00 84.12 98 LEU A N 1
ATOM 776 C CA . LEU A 1 98 ? 12.574 -5.426 -22.553 1.00 84.12 98 LEU A CA 1
ATOM 777 C C . LEU A 1 98 ? 11.334 -5.157 -21.698 1.00 84.12 98 LEU A C 1
ATOM 779 O O . LEU A 1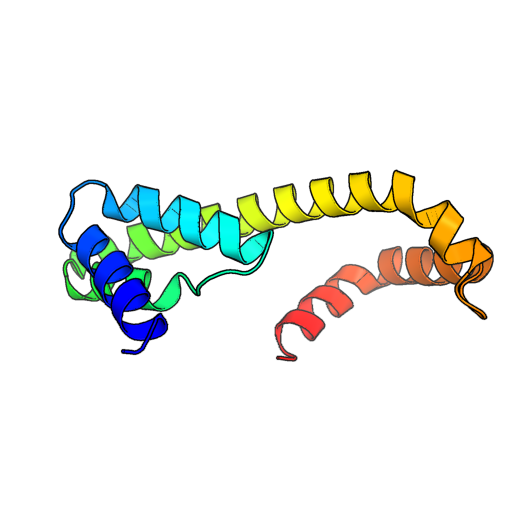 98 ? 10.750 -6.099 -21.168 1.00 84.12 98 LEU A O 1
ATOM 783 N N . PHE A 1 99 ? 10.907 -3.895 -21.624 1.00 84.81 99 PHE A N 1
ATOM 784 C CA . PHE A 1 99 ? 9.698 -3.497 -20.911 1.00 84.81 99 PHE A CA 1
ATOM 785 C C . PHE A 1 99 ? 8.461 -4.223 -21.452 1.00 84.81 99 PHE A C 1
ATOM 787 O O . PHE A 1 99 ? 7.733 -4.841 -20.681 1.00 84.81 99 PHE A O 1
ATOM 794 N N . GLN A 1 100 ? 8.281 -4.266 -22.775 1.00 85.12 100 GLN A N 1
ATOM 795 C CA . GLN A 1 100 ? 7.181 -4.999 -23.412 1.00 85.12 100 GLN A CA 1
ATOM 796 C C . GLN A 1 100 ? 7.222 -6.502 -23.107 1.00 85.12 100 GLN A C 1
ATOM 798 O O . GLN A 1 100 ? 6.188 -7.131 -22.890 1.00 85.12 100 GLN A O 1
ATOM 803 N N . ARG A 1 101 ? 8.419 -7.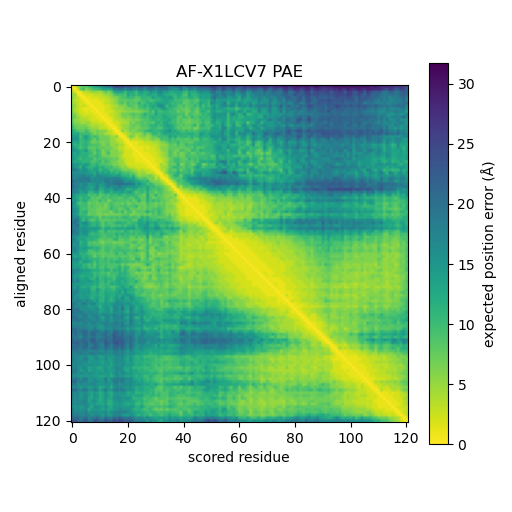093 -23.027 1.00 86.94 101 ARG A N 1
ATOM 804 C CA . ARG A 1 101 ? 8.588 -8.512 -22.685 1.00 86.94 101 ARG A CA 1
ATOM 805 C C . ARG A 1 101 ? 8.223 -8.804 -21.228 1.00 86.94 101 ARG A C 1
ATOM 807 O O . ARG A 1 101 ? 7.611 -9.833 -20.951 1.00 86.94 101 ARG A O 1
ATOM 814 N N . VAL A 1 102 ? 8.574 -7.901 -20.311 1.00 85.81 102 VAL A N 1
ATOM 815 C CA . VAL A 1 102 ? 8.159 -7.975 -18.902 1.00 85.81 102 VAL A CA 1
ATOM 816 C C . VAL A 1 102 ? 6.649 -7.786 -18.786 1.00 85.81 102 VAL A C 1
ATOM 818 O O . VAL A 1 102 ? 6.000 -8.586 -18.123 1.00 85.81 102 VAL A O 1
ATOM 821 N N . MET A 1 103 ? 6.075 -6.808 -19.489 1.00 85.81 103 MET A N 1
ATOM 822 C CA . MET A 1 103 ? 4.629 -6.571 -19.532 1.00 85.81 103 MET A CA 1
ATOM 823 C C . MET A 1 103 ? 3.855 -7.789 -20.042 1.00 85.81 103 MET A C 1
ATOM 825 O O . MET A 1 103 ? 2.877 -8.189 -19.418 1.00 85.81 103 MET A O 1
ATOM 829 N N . ALA A 1 104 ? 4.311 -8.422 -21.127 1.00 88.81 104 ALA A N 1
ATOM 830 C CA . ALA A 1 104 ? 3.699 -9.645 -21.645 1.00 88.81 104 ALA A CA 1
ATOM 831 C C . ALA A 1 104 ? 3.743 -10.783 -20.613 1.00 88.81 104 ALA A C 1
ATOM 833 O O . ALA A 1 104 ? 2.748 -11.474 -20.408 1.00 88.81 104 ALA A O 1
ATOM 834 N N . ASN A 1 105 ? 4.865 -10.929 -19.903 1.00 88.38 105 ASN A N 1
ATOM 835 C CA . ASN A 1 105 ? 4.997 -11.923 -18.843 1.00 88.38 105 ASN A CA 1
ATOM 836 C C . ASN A 1 105 ? 4.069 -11.622 -17.648 1.00 88.38 105 ASN A C 1
ATOM 838 O O . ASN A 1 105 ? 3.374 -12.512 -17.160 1.00 88.38 105 ASN A O 1
ATOM 842 N N . TYR A 1 106 ? 3.972 -10.357 -17.233 1.00 86.06 106 TYR A N 1
ATOM 843 C CA . TYR A 1 106 ? 3.002 -9.917 -16.227 1.00 86.06 106 TYR A CA 1
ATOM 844 C C . TYR A 1 106 ? 1.549 -10.118 -16.684 1.00 86.06 106 TYR A C 1
ATOM 846 O O . TYR A 1 106 ? 0.688 -10.367 -15.846 1.00 86.06 106 TYR A O 1
ATOM 854 N N . GLY A 1 107 ? 1.255 -10.073 -17.984 1.00 85.50 107 GLY A N 1
ATOM 855 C CA . 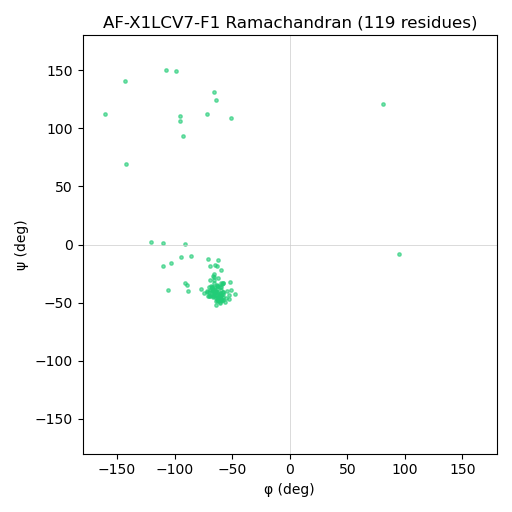GLY A 1 107 ? -0.066 -10.423 -18.512 1.00 85.50 107 GLY A CA 1
ATOM 856 C C . GLY A 1 107 ? -0.452 -11.881 -18.241 1.00 85.50 107 GLY A C 1
ATOM 857 O O . GLY A 1 107 ? -1.609 -12.165 -17.946 1.00 85.50 107 GLY A O 1
ATOM 858 N N . GLU A 1 108 ? 0.519 -12.795 -18.281 1.00 88.06 108 GLU A N 1
ATOM 859 C CA . GLU A 1 108 ? 0.299 -14.228 -18.049 1.00 88.06 108 GLU A CA 1
ATOM 860 C C . GLU A 1 108 ? 0.395 -14.619 -16.563 1.00 88.06 108 GLU A C 1
ATOM 862 O O . GLU A 1 108 ? -0.408 -15.414 -16.075 1.00 88.06 108 GLU A O 1
ATOM 867 N N . HIS A 1 109 ? 1.353 -14.051 -15.824 1.00 88.75 109 HIS A N 1
ATOM 868 C CA . HIS A 1 109 ? 1.708 -14.478 -14.460 1.00 88.75 109 HIS A CA 1
ATOM 869 C C . HIS A 1 109 ? 1.561 -13.378 -13.399 1.00 88.75 109 HIS A C 1
ATOM 871 O O . HIS A 1 109 ? 1.849 -13.609 -12.223 1.00 88.75 109 HIS A O 1
ATOM 877 N N . GLY A 1 110 ? 1.096 -12.185 -13.775 1.00 81.88 110 GLY A N 1
ATOM 878 C CA . GLY A 1 110 ? 1.095 -10.996 -12.918 1.00 81.88 110 GLY A CA 1
ATOM 879 C C . GLY A 1 110 ? 0.333 -11.164 -11.610 1.00 81.88 110 GLY A C 1
ATOM 880 O O . GLY A 1 110 ? 0.778 -10.641 -10.591 1.00 81.88 110 GLY A O 1
ATOM 881 N N . PHE A 1 111 ? -0.747 -11.955 -11.598 1.00 85.62 111 PHE A N 1
ATOM 882 C CA . PHE A 1 111 ? -1.446 -12.298 -10.356 1.00 85.62 111 PHE A CA 1
ATOM 883 C C . PHE A 1 111 ? -0.498 -12.936 -9.333 1.00 85.62 111 PHE A C 1
ATOM 885 O O . PHE A 1 111 ? -0.434 -12.488 -8.192 1.00 85.62 111 PHE A O 1
ATOM 892 N N . TRP A 1 112 ? 0.275 -13.943 -9.746 1.00 85.69 112 TRP A N 1
ATOM 893 C CA . TRP A 1 112 ? 1.209 -14.637 -8.863 1.00 85.69 112 TRP A CA 1
ATOM 894 C C . TRP A 1 112 ? 2.376 -13.748 -8.451 1.00 85.69 112 TRP A C 1
ATOM 896 O O . TRP A 1 112 ? 2.812 -13.828 -7.307 1.00 85.69 112 TRP A O 1
ATOM 906 N N . TYR A 1 113 ? 2.850 -12.873 -9.338 1.00 85.56 113 TYR A N 1
ATOM 907 C CA . TYR A 1 113 ? 3.907 -11.921 -9.001 1.00 85.56 113 TYR A CA 1
ATOM 908 C C . TYR A 1 113 ? 3.467 -10.931 -7.933 1.00 85.56 113 TYR A C 1
ATOM 910 O O . TYR A 1 113 ? 4.171 -10.769 -6.943 1.00 85.56 113 TYR A O 1
ATOM 918 N N . VAL A 1 114 ? 2.291 -10.320 -8.086 1.00 82.88 114 VAL A N 1
ATOM 919 C CA . VAL A 1 114 ? 1.762 -9.374 -7.094 1.00 82.88 114 VAL A CA 1
ATOM 920 C C . VAL A 1 114 ? 1.403 -10.095 -5.793 1.00 82.88 114 VAL A C 1
ATOM 922 O O . VAL A 1 114 ? 1.719 -9.601 -4.713 1.00 82.88 114 VAL A O 1
ATOM 925 N N . PHE A 1 115 ? 0.810 -11.288 -5.882 1.00 82.12 115 PHE A N 1
ATOM 926 C CA . PHE A 1 115 ? 0.475 -12.098 -4.713 1.00 82.12 115 PHE A CA 1
ATOM 927 C C . PHE A 1 115 ? 1.719 -12.470 -3.901 1.00 82.12 115 PHE A C 1
ATOM 929 O O . PHE A 1 115 ? 1.743 -12.245 -2.696 1.00 82.12 115 PHE A O 1
ATOM 936 N N . LEU A 1 116 ? 2.764 -12.997 -4.550 1.00 85.19 116 LEU A N 1
ATOM 937 C CA . LEU A 1 116 ? 4.009 -13.383 -3.881 1.00 85.19 116 LEU A CA 1
ATOM 938 C C . LEU A 1 116 ? 4.805 -12.170 -3.390 1.00 85.19 116 LEU A C 1
ATOM 940 O O . LEU A 1 116 ? 5.368 -12.235 -2.300 1.00 85.19 116 LEU A O 1
ATOM 944 N N . ALA A 1 117 ? 4.808 -11.064 -4.141 1.00 80.12 117 ALA A N 1
ATOM 945 C CA . ALA A 1 117 ? 5.444 -9.817 -3.717 1.00 80.12 117 ALA A CA 1
ATOM 946 C C . ALA A 1 117 ? 4.835 -9.272 -2.416 1.00 80.12 117 ALA A C 1
ATOM 948 O O . ALA A 1 117 ? 5.553 -8.724 -1.589 1.00 80.12 117 ALA A O 1
ATOM 949 N N . GLY A 1 118 ? 3.534 -9.483 -2.189 1.00 71.88 118 GLY A N 1
ATOM 950 C CA . GLY A 1 118 ? 2.877 -9.112 -0.933 1.00 71.88 118 GLY A CA 1
ATOM 951 C C . GLY A 1 118 ? 3.375 -9.878 0.302 1.00 71.88 118 GLY A C 1
ATOM 952 O O . GLY A 1 118 ? 3.159 -9.422 1.420 1.00 71.88 118 GLY A O 1
ATOM 953 N N . P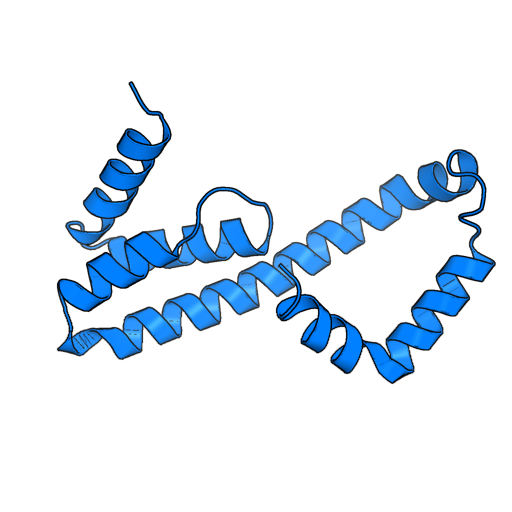HE A 1 119 ? 4.050 -11.022 0.125 1.00 73.31 119 PHE A N 1
ATOM 954 C CA . PHE A 1 119 ? 4.655 -11.792 1.222 1.00 73.31 119 PHE A CA 1
ATOM 955 C C . PHE A 1 119 ? 6.135 -11.468 1.452 1.00 73.31 119 PHE A C 1
ATOM 957 O O . PHE A 1 119 ? 6.700 -11.907 2.456 1.00 73.31 119 PHE A O 1
ATOM 964 N N . THR A 1 120 ? 6.774 -10.732 0.542 1.00 66.06 120 THR A N 1
ATOM 965 C CA . THR A 1 120 ? 8.161 -10.279 0.692 1.00 66.06 120 THR A CA 1
ATOM 966 C C . THR A 1 120 ? 8.173 -8.861 1.270 1.00 66.06 120 THR A C 1
ATOM 968 O O . THR A 1 120 ? 7.733 -7.952 0.566 1.00 66.06 120 THR A O 1
ATOM 971 N N . PRO A 1 121 ? 8.614 -8.670 2.530 1.00 48.31 121 PRO A N 1
ATOM 972 C CA . PRO A 1 121 ? 8.679 -7.354 3.164 1.00 48.31 121 PRO A CA 1
ATOM 973 C C . PRO A 1 121 ? 9.761 -6.452 2.561 1.00 48.31 121 PRO A C 1
ATOM 975 O O . PRO A 1 121 ? 10.746 -6.986 1.996 1.00 48.31 121 PRO A O 1
#

Secondary structure (DSSP, 8-state):
--HHHHHHHHHHHHHTSTTHHHHHHHHHHHHHHS----SHHHHHHHHHHTGGGHHHHHHHHHHHHHHHHHHHHHHHHHHHHHHHHHHHHHSTT--HHHHHHHHHHHHHHHHHHHHHHTT--

Organism: NCBI:txid412755

Sequence (121 aa):
MNSLKKLYDWVLHWADTPYGPLALFLLAFAESSFFPVPPDPLLIALCLGAIKKSWRFAFYTAVASVIGGIVGYFIGFGIWEIVDSLFFKYVPGFTESLFQRVMANYGEHGFWYVFLAGFTP

InterPro domains:
  IPR051311 DedA domain-containing protein [PTHR42709] (7-121)

Foldseek 3Di:
DDPVVVVLVVLLVLLVPPCLLVVLLVQLLCCLQPDDDDSVSSLVSNCVVCVVCSVVSVVSSVVSNVVSPVVSVVVVVVVCVVCVVVCCVPPPPDHPVVVVVVVVVCVVCVVVVVVVVVVPD